Protein AF-A0A3M1C607-F1 (afdb_monomer)

pLDDT: mean 84.88, std 17.46, range [35.72, 97.62]

Mean predicted aligned error: 8.4 Å

Sequence (139 aa):
LYGEKVQGEMRGNGQFSPEISSFVEKLTRLSQLPYVKATRVVGRYGLLYALARMCTSSLGGDFQLPKGRGGFEEYLYEVVFSVVEAEAFKKELEKEGIDFYTLGHTQKTFLSWERGKVSCDELLQAYETGWEQNFENLD

Solvent-accessible surface area (backbone atoms only — not comparable to full-atom values): 8276 Å² total; per-residue (Å²): 126,61,58,63,88,55,87,94,46,82,51,72,76,84,53,71,49,74,68,55,48,52,49,54,52,51,52,54,57,58,62,68,38,90,49,45,77,47,75,45,68,30,41,88,61,3,50,50,47,40,54,58,71,71,37,40,63,65,35,24,24,47,37,52,72,63,90,95,56,63,55,58,52,68,52,84,94,40,69,51,74,43,59,78,48,57,72,62,52,50,53,53,34,57,75,71,70,50,91,82,78,89,44,69,48,78,39,68,39,27,39,34,41,94,90,50,72,45,48,19,53,60,55,50,47,54,56,61,51,52,51,51,70,71,50,74,77,74,122

Radius of gyration: 18.26 Å; Cα contacts (8 Å, |Δi|>4): 182; chains: 1; bounding box: 44×37×50 Å

Foldseek 3Di:
DDADDDPPDRDDPPDDDPVLVLLVVLVVVLCPDPFWDDKFDAAQQAQLLRQLVVFDQWKHWEWEDPPPDDRRDGDPSDMDTDGDCVVVSVVSCVVSVHDDDDTGHMDTQWHHYPVDIDGSVRSVVCVVVVVVVVCVPVD

Structure (mmCIF, N/CA/C/O backbone):
data_AF-A0A3M1C607-F1
#
_entry.id   AF-A0A3M1C607-F1
#
loop_
_atom_site.group_PDB
_atom_site.id
_atom_site.type_symbol
_atom_site.label_atom_id
_atom_site.label_alt_id
_atom_site.label_comp_id
_atom_site.label_asym_id
_atom_site.label_entity_id
_atom_site.label_seq_id
_atom_site.pdbx_PDB_ins_code
_atom_site.Cartn_x
_atom_site.Cartn_y
_atom_site.Cartn_z
_atom_site.occupancy
_atom_site.B_iso_or_equiv
_atom_site.auth_seq_id
_atom_site.auth_comp_id
_atom_site.auth_asym_id
_atom_site.auth_atom_id
_atom_site.pdbx_PDB_model_num
ATOM 1 N N . LEU A 1 1 ? 6.321 -8.092 21.883 1.00 48.91 1 LEU A N 1
ATOM 2 C CA . LEU A 1 1 ? 6.837 -9.436 22.224 1.00 48.91 1 LEU A CA 1
ATOM 3 C C . LEU A 1 1 ? 6.792 -9.557 23.736 1.00 48.91 1 LEU A C 1
ATOM 5 O O . LEU A 1 1 ? 7.514 -8.824 24.399 1.00 48.91 1 LEU A O 1
ATOM 9 N N . TYR A 1 2 ? 5.900 -10.386 24.272 1.00 43.91 2 TYR A N 1
ATOM 10 C CA . TYR A 1 2 ? 5.942 -10.743 25.689 1.00 43.91 2 TYR A CA 1
ATOM 11 C C . TYR A 1 2 ? 6.883 -11.940 25.841 1.00 43.91 2 TYR A C 1
ATOM 13 O O . TYR A 1 2 ? 6.915 -12.809 24.978 1.00 43.91 2 TYR A O 1
ATOM 21 N N . GLY A 1 3 ? 7.705 -11.949 26.884 1.00 41.22 3 GLY A N 1
ATOM 22 C CA . GLY A 1 3 ? 8.580 -13.068 27.208 1.00 41.22 3 GLY A CA 1
ATOM 23 C C . GLY A 1 3 ? 8.331 -13.471 28.649 1.00 41.22 3 GLY A C 1
ATOM 24 O O . GLY A 1 3 ? 8.343 -12.618 29.536 1.00 41.22 3 GLY A O 1
ATOM 25 N N . GLU A 1 4 ? 8.102 -14.756 28.891 1.00 43.75 4 GLU A N 1
ATOM 26 C CA . GLU A 1 4 ? 8.199 -15.294 30.242 1.00 43.75 4 GLU A CA 1
ATOM 27 C C . GLU A 1 4 ? 9.675 -15.514 30.574 1.00 43.75 4 GLU A C 1
ATOM 29 O O . GLU A 1 4 ? 10.436 -16.085 29.790 1.00 43.75 4 GLU A O 1
ATOM 34 N N . LYS A 1 5 ? 10.103 -15.042 31.749 1.00 35.72 5 LYS A N 1
ATOM 35 C CA . LYS A 1 5 ? 11.432 -15.358 32.277 1.00 35.72 5 LYS A CA 1
ATOM 36 C C . LYS A 1 5 ? 11.432 -16.807 32.752 1.00 35.72 5 LYS A C 1
ATOM 38 O O . LYS A 1 5 ? 11.083 -17.082 33.895 1.00 35.72 5 LYS A O 1
ATOM 43 N N . VAL A 1 6 ? 11.898 -17.713 31.903 1.00 46.88 6 VAL A N 1
ATOM 44 C CA . VAL A 1 6 ? 12.293 -19.059 32.321 1.00 46.88 6 VAL A CA 1
ATOM 45 C C . VAL A 1 6 ? 13.810 -19.152 32.177 1.00 46.88 6 VAL A C 1
ATOM 47 O O . VAL A 1 6 ? 14.339 -19.094 31.076 1.00 46.88 6 VAL A O 1
ATOM 50 N N . GLN A 1 7 ? 14.509 -19.220 33.315 1.00 44.28 7 GLN A N 1
ATOM 51 C CA . GLN A 1 7 ? 15.945 -19.532 33.416 1.00 44.28 7 GLN A CA 1
ATOM 52 C C . GLN A 1 7 ? 16.877 -18.786 32.435 1.00 44.28 7 GLN A C 1
ATOM 54 O O . GLN A 1 7 ? 17.588 -19.396 31.648 1.00 44.28 7 GLN A O 1
ATOM 59 N N . GLY A 1 8 ? 16.930 -17.453 32.513 1.00 44.34 8 GLY A N 1
ATOM 60 C CA . GLY A 1 8 ? 18.031 -16.672 31.921 1.00 44.34 8 GLY A CA 1
ATOM 61 C C . GLY A 1 8 ? 18.032 -16.516 30.393 1.00 44.34 8 GLY A C 1
ATOM 62 O O . GLY A 1 8 ? 18.788 -15.690 29.892 1.00 44.34 8 GLY A O 1
ATOM 63 N N . GLU A 1 9 ? 17.151 -17.201 29.665 1.00 37.09 9 GLU A N 1
ATOM 64 C CA . GLU A 1 9 ? 16.941 -17.015 28.226 1.00 37.09 9 GLU A CA 1
ATOM 65 C C . GLU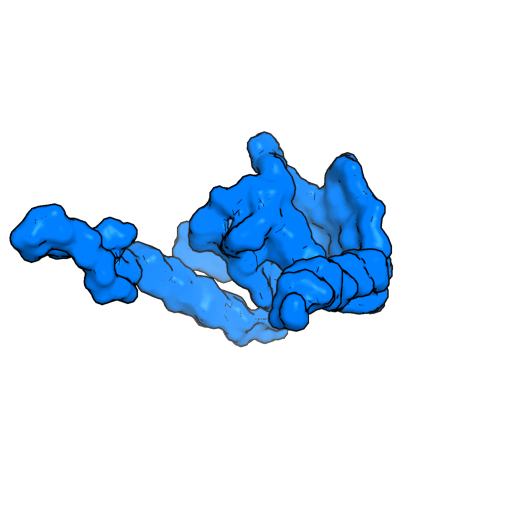 A 1 9 ? 15.567 -16.373 27.985 1.00 37.09 9 GLU A C 1
ATOM 67 O O . GLU A 1 9 ? 14.532 -16.946 28.328 1.00 37.09 9 GLU A O 1
ATOM 72 N N . MET A 1 10 ? 15.517 -15.178 27.380 1.00 39.12 10 MET A N 1
ATOM 73 C CA . MET A 1 10 ? 14.252 -14.658 26.846 1.00 39.12 10 MET A CA 1
ATOM 74 C C . MET A 1 10 ? 13.859 -15.499 25.630 1.00 39.12 10 MET A C 1
ATOM 76 O O . MET A 1 10 ? 14.316 -15.248 24.516 1.00 39.12 10 MET A O 1
ATOM 80 N N . ARG A 1 11 ? 13.002 -16.499 25.831 1.00 41.69 11 ARG A N 1
ATOM 81 C CA . ARG A 1 11 ? 12.345 -17.207 24.731 1.00 41.69 11 ARG A CA 1
ATOM 82 C C . ARG A 1 11 ? 11.059 -16.470 24.387 1.00 41.69 11 ARG A C 1
ATOM 84 O O . ARG A 1 11 ? 10.136 -16.407 25.195 1.00 41.69 11 ARG A O 1
ATOM 91 N N . GLY A 1 12 ? 11.006 -15.893 23.188 1.00 49.09 12 GLY A N 1
ATOM 92 C CA . GLY A 1 12 ? 9.746 -15.426 22.620 1.00 49.09 12 GLY A CA 1
ATOM 93 C C . GLY A 1 12 ? 8.823 -16.629 22.446 1.00 49.09 12 GLY A C 1
ATOM 94 O O . GLY A 1 12 ? 9.141 -17.555 21.710 1.00 49.09 12 GLY A O 1
ATOM 95 N N . ASN A 1 13 ? 7.684 -16.626 23.122 1.00 57.38 13 ASN A N 1
ATOM 96 C CA . ASN A 1 13 ? 6.678 -17.693 23.099 1.00 57.38 13 ASN A CA 1
ATOM 97 C C . ASN A 1 13 ? 5.820 -17.693 21.814 1.00 57.38 13 ASN A C 1
ATOM 99 O O . ASN A 1 13 ? 4.819 -18.397 21.738 1.00 57.38 13 ASN A O 1
ATOM 103 N N . GLY A 1 14 ? 6.201 -16.909 20.797 1.00 58.16 14 GLY A N 1
ATOM 104 C CA . GLY A 1 14 ? 5.508 -16.831 19.506 1.00 58.16 14 GLY A CA 1
ATOM 105 C C . GLY A 1 14 ? 4.109 -16.210 19.568 1.00 58.16 14 GLY A C 1
ATOM 106 O O . GLY A 1 14 ? 3.420 -16.175 18.554 1.00 58.16 14 GLY A O 1
ATOM 107 N N . GLN A 1 15 ? 3.681 -15.715 20.732 1.00 61.06 15 GLN A N 1
ATOM 108 C CA . GLN A 1 15 ? 2.358 -15.132 20.925 1.00 61.06 15 GLN A CA 1
ATOM 109 C C . GLN A 1 15 ? 2.405 -13.615 20.727 1.00 61.06 15 GLN A C 1
ATOM 111 O O . GLN A 1 15 ? 3.225 -12.903 21.318 1.00 61.06 15 GLN A O 1
ATOM 116 N N . PHE A 1 16 ? 1.514 -13.117 19.871 1.00 67.25 16 PHE A N 1
ATOM 117 C CA . PHE A 1 16 ? 1.246 -11.690 19.759 1.00 67.25 16 PHE A CA 1
ATOM 118 C C . PHE A 1 16 ? 0.616 -11.174 21.052 1.00 67.25 16 PHE A C 1
ATOM 120 O O . PHE A 1 16 ? -0.060 -11.913 21.769 1.00 67.25 16 PHE A O 1
ATOM 127 N N . SER A 1 17 ? 0.837 -9.894 21.356 1.00 79.81 17 SER A N 1
ATOM 128 C CA . SER A 1 17 ? 0.069 -9.271 22.428 1.00 79.81 17 SER A CA 1
ATOM 129 C C . SER A 1 17 ? -1.411 -9.204 22.028 1.00 79.81 17 SER A C 1
ATOM 131 O O . SER A 1 17 ? -1.700 -9.143 20.828 1.00 79.81 17 SER A O 1
ATOM 133 N N . PRO A 1 18 ? -2.353 -9.199 22.987 1.00 84.25 18 PRO A N 1
ATOM 134 C CA . PRO A 1 18 ? -3.780 -9.087 22.684 1.00 84.25 18 PRO A CA 1
ATOM 135 C C . PRO A 1 18 ? -4.116 -7.901 21.769 1.00 84.25 18 PRO A C 1
ATOM 137 O O . PRO A 1 18 ? -4.976 -8.011 20.898 1.00 84.25 18 PRO A O 1
ATOM 140 N N . GLU A 1 19 ? -3.396 -6.790 21.914 1.00 84.31 19 GLU A N 1
ATOM 141 C CA . GLU A 1 19 ? -3.565 -5.583 21.105 1.00 84.31 19 GLU A CA 1
ATOM 142 C C . GLU A 1 19 ? -3.151 -5.818 19.649 1.00 84.31 19 GLU A C 1
ATOM 144 O O . GLU A 1 19 ? -3.878 -5.438 18.734 1.00 84.31 19 GLU A O 1
ATOM 149 N N . ILE A 1 20 ? -2.014 -6.486 19.424 1.00 85.19 20 ILE A N 1
ATOM 150 C CA . ILE A 1 20 ? -1.536 -6.822 18.077 1.00 85.19 20 ILE A CA 1
ATOM 151 C C . ILE A 1 20 ? -2.463 -7.850 17.426 1.00 85.19 20 ILE A C 1
ATOM 153 O O . ILE A 1 20 ? -2.810 -7.696 16.259 1.00 85.19 20 ILE A O 1
ATOM 157 N N . SER A 1 21 ? -2.894 -8.871 18.170 1.00 87.44 21 SER A N 1
ATOM 158 C CA . SER A 1 21 ? -3.854 -9.862 17.671 1.00 87.44 21 SER A CA 1
ATOM 159 C C . SER A 1 21 ? -5.156 -9.189 17.245 1.00 87.44 21 SER A C 1
ATOM 161 O O . SER A 1 21 ? -5.605 -9.381 16.118 1.00 87.44 21 SER A O 1
ATOM 163 N N . SER A 1 22 ? -5.705 -8.317 18.098 1.00 89.81 22 SER A N 1
ATOM 164 C CA . SER A 1 22 ? -6.911 -7.550 17.782 1.00 89.81 22 SER A CA 1
ATOM 165 C C . SER A 1 22 ? -6.711 -6.651 16.559 1.00 89.81 22 SER A C 1
ATOM 167 O O . SER A 1 22 ? -7.578 -6.589 15.690 1.00 89.81 22 SER A O 1
ATOM 169 N N . PHE A 1 23 ? -5.557 -5.992 16.439 1.00 89.81 23 PHE A N 1
ATOM 170 C CA . PHE A 1 23 ? -5.227 -5.184 15.268 1.00 89.81 23 PHE A CA 1
ATOM 171 C C . PHE A 1 23 ? -5.196 -6.019 13.977 1.00 89.81 23 PHE A C 1
ATOM 173 O O . PHE A 1 23 ? -5.833 -5.654 12.988 1.00 89.81 23 PHE A O 1
ATOM 180 N N . VAL A 1 24 ? -4.522 -7.172 13.991 1.00 90.31 24 VAL A N 1
ATOM 181 C CA . VAL A 1 24 ? -4.447 -8.085 12.839 1.00 90.31 24 VAL A CA 1
ATOM 182 C C . VAL A 1 24 ? -5.830 -8.621 12.462 1.00 90.31 24 VAL A C 1
ATOM 184 O O . VAL A 1 24 ? -6.171 -8.659 11.278 1.00 90.31 24 VAL A O 1
ATOM 187 N N . GLU A 1 25 ? -6.659 -8.987 13.439 1.00 92.75 25 GLU A N 1
ATOM 188 C CA . GLU A 1 25 ? -8.037 -9.431 13.205 1.00 92.75 25 GLU A CA 1
ATOM 189 C C . GLU A 1 25 ? -8.883 -8.333 12.550 1.00 92.75 25 GLU A C 1
ATOM 191 O O . GLU A 1 25 ? -9.559 -8.586 11.548 1.00 92.75 25 GLU A O 1
ATOM 196 N N . LYS A 1 26 ? -8.802 -7.094 13.054 1.00 94.88 26 LYS A N 1
ATOM 197 C CA . LYS A 1 26 ? -9.494 -5.938 12.467 1.00 94.88 26 LYS A CA 1
ATOM 198 C C . LYS A 1 26 ? -9.091 -5.726 11.012 1.00 94.88 26 LYS A C 1
ATOM 200 O O . LYS A 1 26 ? -9.965 -5.660 10.148 1.00 94.88 26 LYS A O 1
ATOM 205 N N . LEU A 1 27 ? -7.789 -5.692 10.724 1.00 94.19 27 LEU A N 1
ATOM 206 C CA . LEU A 1 27 ? -7.280 -5.539 9.358 1.00 94.19 27 LEU A CA 1
ATOM 207 C C . LEU A 1 27 ? -7.699 -6.690 8.440 1.00 94.19 27 LEU A C 1
ATOM 209 O O . LEU A 1 27 ? -8.027 -6.462 7.276 1.00 94.19 27 LEU A O 1
ATOM 213 N N . THR A 1 28 ? -7.738 -7.914 8.968 1.00 94.38 28 THR A N 1
ATOM 214 C CA . THR A 1 28 ? -8.186 -9.092 8.219 1.00 94.38 28 THR A CA 1
ATOM 215 C C . THR A 1 28 ? -9.643 -8.935 7.797 1.00 94.38 28 THR A C 1
ATOM 217 O O . THR A 1 28 ? -9.950 -9.102 6.618 1.00 94.38 28 THR A O 1
ATOM 220 N N . ARG A 1 29 ? -10.539 -8.518 8.702 1.00 96.19 29 ARG A N 1
ATOM 221 C CA . ARG A 1 29 ? -11.942 -8.243 8.341 1.00 96.19 29 ARG A CA 1
ATOM 222 C C . ARG A 1 29 ? -12.065 -7.094 7.342 1.00 96.19 29 ARG A C 1
ATOM 224 O O . ARG A 1 29 ? -12.789 -7.215 6.360 1.00 96.19 29 ARG A O 1
ATOM 231 N N . LEU A 1 30 ? -11.332 -6.002 7.561 1.00 96.62 30 LEU A N 1
ATOM 232 C CA . LEU A 1 30 ? -11.333 -4.843 6.665 1.00 96.62 30 LEU A CA 1
ATOM 233 C C . LEU A 1 30 ? -10.891 -5.217 5.244 1.00 96.62 30 LEU A C 1
ATOM 235 O O . LEU A 1 30 ? -11.470 -4.732 4.277 1.00 96.62 30 LEU A O 1
ATOM 239 N N . SER A 1 31 ? -9.922 -6.126 5.102 1.00 96.06 31 SER A N 1
ATOM 240 C CA . SER A 1 31 ? -9.448 -6.600 3.793 1.00 96.06 31 SER A CA 1
ATOM 241 C C . SER A 1 31 ? -10.481 -7.389 2.987 1.00 96.06 31 SER A C 1
ATOM 243 O O . SER A 1 31 ? -10.320 -7.534 1.779 1.00 96.06 31 SER A O 1
ATOM 245 N N . GLN A 1 32 ? -11.544 -7.872 3.635 1.00 96.56 32 GLN A N 1
ATOM 246 C CA . GLN A 1 32 ? -12.620 -8.638 3.002 1.00 96.56 32 GLN A CA 1
ATOM 247 C C . GLN A 1 32 ? -13.772 -7.751 2.503 1.00 96.56 32 GLN A C 1
ATOM 249 O O . GLN A 1 32 ? -14.733 -8.259 1.924 1.00 96.56 32 GLN A O 1
ATOM 254 N N . LEU A 1 33 ? -13.708 -6.435 2.723 1.00 96.75 33 LEU A N 1
ATOM 255 C CA . LEU A 1 33 ? -14.748 -5.509 2.282 1.00 96.75 33 LEU A CA 1
ATOM 256 C C . LEU A 1 33 ? -14.805 -5.423 0.743 1.00 96.75 33 LEU A C 1
ATOM 258 O O . LEU A 1 33 ? -13.766 -5.422 0.081 1.00 96.75 33 LEU A O 1
ATOM 262 N N . PRO A 1 34 ? -16.004 -5.291 0.141 1.00 95.94 34 PRO A N 1
ATOM 263 C CA . PRO A 1 34 ? -16.199 -5.446 -1.309 1.00 95.94 34 PRO A CA 1
ATOM 264 C C . PRO A 1 34 ? -15.475 -4.392 -2.166 1.00 95.94 34 PRO A C 1
ATOM 266 O O . PRO A 1 34 ? -15.171 -4.617 -3.345 1.00 95.94 34 PRO A O 1
ATOM 269 N N . TYR A 1 35 ? -15.187 -3.231 -1.582 1.00 94.94 35 TYR A N 1
ATOM 270 C CA . TYR A 1 35 ? -14.480 -2.140 -2.244 1.00 94.94 35 TYR A CA 1
ATOM 271 C C . TYR A 1 35 ? -12.956 -2.188 -2.056 1.00 94.94 35 TYR A C 1
ATOM 273 O O . TYR A 1 35 ? -12.273 -1.336 -2.623 1.00 94.94 35 TYR A O 1
ATOM 281 N N . VAL A 1 36 ? -12.407 -3.175 -1.336 1.00 97.19 36 VAL A N 1
ATOM 282 C CA . VAL A 1 36 ? -10.960 -3.437 -1.270 1.00 97.19 36 VAL A CA 1
ATOM 283 C C . VAL A 1 36 ? -10.536 -4.282 -2.471 1.00 97.19 36 VAL A C 1
ATOM 285 O O . VAL A 1 36 ? -11.173 -5.279 -2.804 1.00 97.19 36 VAL A O 1
ATOM 288 N N . LYS A 1 37 ? -9.474 -3.861 -3.163 1.00 95.81 37 LYS A N 1
ATOM 289 C CA . LYS A 1 37 ? -8.955 -4.521 -4.376 1.00 95.81 37 LYS A CA 1
ATOM 290 C C . LYS A 1 37 ? -7.617 -5.196 -4.170 1.00 95.81 37 LYS A C 1
ATOM 292 O O . LYS A 1 37 ? -7.361 -6.229 -4.778 1.00 95.81 37 LYS A O 1
ATOM 297 N N . ALA A 1 38 ? -6.780 -4.628 -3.318 1.00 95.25 38 ALA A N 1
ATOM 298 C CA . ALA A 1 38 ? -5.514 -5.230 -2.950 1.00 95.25 38 ALA A CA 1
ATOM 299 C C . ALA A 1 38 ? -5.117 -4.769 -1.556 1.00 95.25 38 ALA A C 1
ATOM 301 O O . ALA A 1 38 ? -5.425 -3.647 -1.149 1.00 95.25 38 ALA A O 1
ATOM 302 N N . THR A 1 39 ? -4.395 -5.627 -0.852 1.00 96.12 39 THR A N 1
ATOM 303 C CA . THR A 1 39 ? -3.793 -5.311 0.438 1.00 96.12 39 THR A CA 1
ATOM 304 C C . THR A 1 39 ? -2.349 -5.772 0.443 1.00 96.12 39 THR A C 1
ATOM 306 O O . THR A 1 39 ? -1.992 -6.753 -0.216 1.00 96.12 39 THR A O 1
ATOM 309 N N . ARG A 1 40 ? -1.492 -5.056 1.167 1.00 94.88 40 ARG A N 1
ATOM 310 C CA . ARG A 1 40 ? -0.110 -5.478 1.366 1.00 94.88 40 ARG A CA 1
ATOM 311 C C . ARG A 1 40 ? 0.439 -4.969 2.681 1.00 94.88 40 ARG A C 1
ATOM 313 O O . ARG A 1 40 ? 0.361 -3.783 2.970 1.00 94.88 40 ARG A O 1
ATOM 320 N N . VAL A 1 41 ? 1.048 -5.863 3.448 1.00 93.88 41 VAL A N 1
ATOM 321 C CA . VAL A 1 41 ? 1.791 -5.492 4.654 1.00 93.88 41 VAL A CA 1
ATOM 322 C C . VAL A 1 41 ? 3.061 -4.739 4.257 1.00 93.88 41 VAL A C 1
ATOM 324 O O . VAL A 1 41 ? 3.799 -5.182 3.371 1.00 93.88 41 VAL A O 1
ATOM 327 N N . VAL A 1 42 ? 3.317 -3.614 4.920 1.00 93.75 42 VAL A N 1
ATOM 328 C CA . VAL A 1 42 ? 4.610 -2.932 4.874 1.00 93.75 42 VAL A CA 1
ATOM 329 C C . VAL A 1 42 ? 5.518 -3.624 5.877 1.00 93.75 42 VAL A C 1
ATOM 331 O O . VAL A 1 42 ? 5.178 -3.787 7.046 1.00 93.75 42 VAL A O 1
ATOM 334 N N . GLY A 1 43 ? 6.655 -4.101 5.393 1.00 86.69 43 GLY A N 1
ATOM 335 C CA . GLY A 1 43 ? 7.608 -4.839 6.204 1.00 86.69 43 GLY A CA 1
ATOM 336 C C . GLY A 1 43 ? 9.020 -4.421 5.856 1.00 86.69 43 GLY A C 1
ATOM 337 O O . GLY A 1 43 ? 9.317 -3.231 5.734 1.00 86.69 43 GLY A O 1
ATOM 338 N N . ARG A 1 44 ? 9.879 -5.421 5.656 1.00 84.62 44 ARG A N 1
ATOM 339 C CA . ARG A 1 44 ? 11.273 -5.199 5.280 1.00 84.62 44 ARG A CA 1
ATOM 340 C C . ARG A 1 44 ? 11.361 -4.334 4.018 1.00 84.62 44 ARG A C 1
ATOM 342 O O . ARG A 1 44 ? 10.596 -4.554 3.077 1.00 84.62 44 ARG A O 1
ATOM 349 N N . TYR A 1 45 ? 12.297 -3.388 4.014 1.00 90.50 45 TYR A N 1
ATOM 350 C CA . TYR A 1 45 ? 12.546 -2.407 2.946 1.00 90.50 45 TYR A CA 1
ATOM 351 C C . TYR A 1 45 ? 11.517 -1.265 2.820 1.00 90.50 45 TYR A C 1
ATOM 353 O O . TYR A 1 45 ? 11.634 -0.431 1.919 1.00 90.50 45 TYR A O 1
ATOM 361 N N . GLY A 1 46 ? 10.544 -1.181 3.731 1.00 93.69 46 GLY A N 1
ATOM 362 C CA . GLY A 1 46 ? 9.685 -0.008 3.896 1.00 93.69 46 GLY A CA 1
ATOM 363 C C . GLY A 1 46 ? 8.562 0.154 2.864 1.00 93.69 46 GLY A C 1
ATOM 364 O O . GLY A 1 46 ? 8.233 -0.742 2.080 1.00 93.69 46 GLY A O 1
ATOM 365 N N . LEU A 1 47 ? 7.923 1.326 2.904 1.00 95.06 47 LEU A N 1
ATOM 366 C CA . LEU A 1 47 ? 6.679 1.623 2.186 1.00 95.06 47 LEU A CA 1
ATOM 367 C C . LEU A 1 47 ? 6.850 1.652 0.663 1.00 95.06 47 LEU A C 1
ATOM 369 O O . LEU A 1 47 ? 6.023 1.086 -0.047 1.00 95.06 47 LEU A O 1
ATOM 373 N N . LEU A 1 48 ? 7.918 2.265 0.144 1.00 94.62 48 LEU A N 1
ATOM 374 C CA . LEU A 1 48 ? 8.158 2.312 -1.304 1.00 94.62 48 LEU A CA 1
ATOM 375 C C . LEU A 1 48 ? 8.363 0.914 -1.882 1.00 94.62 48 LEU A C 1
ATOM 377 O O . LEU A 1 48 ? 7.864 0.629 -2.968 1.00 94.62 48 LEU A O 1
ATOM 381 N N . TYR A 1 49 ? 9.029 0.024 -1.142 1.00 93.94 49 TYR A N 1
ATOM 382 C CA . TYR A 1 49 ? 9.150 -1.371 -1.548 1.00 93.94 49 TYR A CA 1
ATOM 383 C C . TYR A 1 49 ? 7.785 -2.065 -1.567 1.00 93.94 49 TYR A C 1
ATOM 385 O O . TYR A 1 49 ? 7.448 -2.737 -2.540 1.00 93.94 49 TYR A O 1
ATOM 393 N N . ALA A 1 50 ? 6.958 -1.869 -0.535 1.00 95.06 50 ALA A N 1
ATOM 394 C CA . ALA A 1 50 ? 5.604 -2.416 -0.517 1.00 95.06 50 ALA A CA 1
ATOM 395 C C . ALA A 1 50 ? 4.772 -1.920 -1.716 1.00 95.06 50 ALA A C 1
ATOM 397 O O . ALA A 1 50 ? 4.176 -2.739 -2.415 1.00 95.06 50 ALA A O 1
ATOM 398 N N . LEU A 1 51 ? 4.797 -0.616 -2.010 1.00 95.56 51 LEU A N 1
ATOM 399 C CA . LEU A 1 51 ? 4.103 -0.018 -3.156 1.00 95.56 51 LEU A CA 1
ATOM 400 C C . LEU A 1 51 ? 4.626 -0.558 -4.493 1.00 95.56 51 LEU A C 1
ATOM 402 O O . LEU A 1 51 ? 3.833 -0.962 -5.343 1.00 95.56 51 LEU A O 1
ATOM 406 N N . ALA A 1 52 ? 5.947 -0.655 -4.661 1.00 94.75 52 ALA A N 1
ATOM 407 C CA . ALA A 1 52 ? 6.561 -1.239 -5.852 1.00 94.75 52 ALA A CA 1
ATOM 408 C C . ALA A 1 52 ? 6.110 -2.686 -6.071 1.00 94.75 52 ALA A C 1
ATOM 410 O O . ALA A 1 52 ? 5.786 -3.082 -7.185 1.00 94.75 52 ALA A O 1
ATOM 411 N N . ARG A 1 53 ? 5.999 -3.472 -4.999 1.00 93.19 53 ARG A N 1
ATOM 412 C CA . ARG A 1 53 ? 5.533 -4.858 -5.081 1.00 93.19 53 ARG A CA 1
ATOM 413 C C . ARG A 1 53 ? 4.016 -5.004 -5.264 1.00 93.19 53 ARG A C 1
ATOM 415 O O . ARG A 1 53 ? 3.553 -6.119 -5.498 1.00 93.19 53 ARG A O 1
ATOM 422 N N . MET A 1 54 ? 3.236 -3.933 -5.114 1.00 94.38 54 MET A N 1
ATOM 423 C CA . MET A 1 54 ? 1.820 -3.897 -5.511 1.00 94.38 54 MET A CA 1
ATOM 424 C C . MET A 1 54 ? 1.634 -3.506 -6.981 1.00 94.38 54 MET A C 1
ATOM 426 O O . MET A 1 54 ? 0.525 -3.627 -7.499 1.00 94.38 54 MET A O 1
ATOM 430 N N . CYS A 1 55 ? 2.693 -3.040 -7.649 1.00 94.69 55 CYS A N 1
ATOM 431 C CA . CYS A 1 55 ? 2.638 -2.716 -9.064 1.00 94.69 55 CYS A CA 1
ATOM 432 C C . CYS A 1 55 ? 2.597 -3.988 -9.925 1.00 94.69 55 CYS A C 1
ATOM 434 O O . CYS A 1 55 ? 3.104 -5.047 -9.557 1.00 94.69 55 CYS A O 1
ATOM 436 N N . THR A 1 56 ? 2.017 -3.847 -11.109 1.00 91.81 56 THR A N 1
ATOM 437 C CA . THR A 1 56 ? 2.091 -4.801 -12.222 1.00 91.81 56 THR A CA 1
ATOM 438 C C . THR A 1 56 ? 2.591 -4.050 -13.452 1.00 91.81 56 THR A C 1
ATOM 440 O O . THR A 1 56 ? 2.568 -2.822 -13.447 1.00 91.81 56 THR A O 1
ATOM 443 N N . SER A 1 57 ? 2.952 -4.740 -14.534 1.00 90.19 57 SER A N 1
ATOM 444 C CA . SER A 1 57 ? 3.454 -4.110 -15.771 1.00 90.19 57 SER A CA 1
ATOM 445 C C . SER A 1 57 ? 2.544 -2.990 -16.289 1.00 90.19 57 SER A C 1
ATOM 447 O O . SER A 1 57 ? 2.991 -1.968 -16.802 1.00 90.19 57 SER A O 1
ATOM 449 N N . SER A 1 58 ? 1.234 -3.127 -16.071 1.00 92.69 58 SER A N 1
ATOM 450 C CA . SER A 1 58 ? 0.229 -2.161 -16.525 1.00 92.69 58 SER A CA 1
ATOM 451 C C . SER A 1 58 ? -0.300 -1.212 -15.443 1.00 92.69 58 SER A C 1
ATOM 453 O O . SER A 1 58 ? -0.963 -0.226 -15.781 1.00 92.69 58 SER A O 1
ATOM 455 N N . LEU A 1 59 ? -0.014 -1.461 -14.161 1.00 94.88 59 LEU A N 1
ATOM 456 C CA . LEU A 1 59 ? -0.632 -0.762 -13.029 1.00 94.88 59 LEU A CA 1
ATOM 457 C C . LEU A 1 59 ? 0.413 -0.354 -11.992 1.00 94.88 59 LEU A C 1
ATOM 459 O O . LEU A 1 59 ? 1.053 -1.207 -11.386 1.00 94.88 59 LEU A O 1
ATOM 463 N N . GLY A 1 60 ? 0.507 0.944 -11.736 1.00 96.44 60 GLY A N 1
ATOM 464 C CA . GLY A 1 60 ? 1.269 1.525 -10.640 1.00 96.44 60 GLY A CA 1
ATOM 465 C C . GLY A 1 60 ? 0.426 2.529 -9.861 1.00 96.44 60 GLY A C 1
ATOM 466 O O . GLY A 1 60 ? -0.777 2.338 -9.658 1.00 96.44 60 GLY A O 1
ATOM 467 N N . GLY A 1 61 ? 1.040 3.624 -9.433 1.00 97.00 61 GLY A N 1
ATOM 468 C CA . GLY A 1 61 ? 0.356 4.671 -8.683 1.00 97.00 61 GLY A CA 1
ATOM 469 C C . GLY A 1 61 ? 1.170 5.944 -8.560 1.00 97.00 61 GLY A C 1
ATOM 470 O O . GLY A 1 61 ? 2.373 5.942 -8.809 1.00 97.00 61 GLY A O 1
ATOM 471 N N . ASP A 1 62 ? 0.478 7.019 -8.213 1.00 97.44 62 ASP A N 1
ATOM 472 C CA . ASP A 1 62 ? 1.062 8.301 -7.851 1.00 97.44 62 ASP A CA 1
ATOM 473 C C . ASP A 1 62 ? 0.784 8.555 -6.372 1.00 97.44 62 ASP A C 1
ATOM 475 O O . ASP A 1 62 ? -0.379 8.640 -5.951 1.00 97.44 62 ASP A O 1
ATOM 479 N N . PHE A 1 63 ? 1.854 8.590 -5.579 1.00 96.56 63 PHE A N 1
ATOM 480 C CA . PHE A 1 63 ? 1.778 8.550 -4.126 1.00 96.56 63 PHE A CA 1
ATOM 481 C C . PHE A 1 63 ? 2.544 9.696 -3.475 1.00 96.56 63 PHE A C 1
ATOM 483 O O . PHE A 1 63 ? 3.648 10.048 -3.873 1.00 96.56 63 PHE A O 1
ATOM 490 N N . GLN A 1 64 ? 1.974 10.230 -2.407 1.00 95.12 64 GLN A N 1
ATOM 491 C CA . GLN A 1 64 ? 2.625 11.133 -1.481 1.00 95.12 64 GLN A CA 1
ATOM 492 C C . GLN A 1 64 ? 3.004 10.355 -0.229 1.00 95.12 64 GLN A C 1
ATOM 494 O O . GLN A 1 64 ? 2.193 9.610 0.330 1.00 95.12 64 GLN A O 1
ATOM 499 N N . LEU A 1 65 ? 4.254 10.489 0.198 1.00 92.06 65 LEU A N 1
ATOM 500 C CA . LEU A 1 65 ? 4.712 9.860 1.425 1.00 92.06 65 LEU A CA 1
ATOM 501 C C . LEU A 1 65 ? 4.242 10.690 2.631 1.00 92.06 65 LEU A C 1
ATOM 503 O O . LEU A 1 65 ? 4.217 11.922 2.566 1.00 92.06 65 LEU A O 1
ATOM 507 N N . PRO A 1 66 ? 3.907 10.052 3.770 1.00 90.88 66 PRO A N 1
ATOM 508 C CA . PRO A 1 66 ? 3.571 10.779 4.987 1.00 90.88 66 PRO A CA 1
ATOM 509 C C . PRO A 1 66 ? 4.648 11.811 5.350 1.00 90.88 66 PRO A C 1
ATOM 511 O O . PRO A 1 66 ? 5.850 11.554 5.244 1.00 90.88 66 PRO A O 1
ATOM 514 N N . LYS A 1 67 ? 4.228 13.000 5.796 1.00 87.69 67 LYS A N 1
ATOM 515 C CA . LYS A 1 67 ? 5.154 14.100 6.094 1.00 87.69 67 LYS A CA 1
ATOM 516 C C . LYS A 1 67 ? 6.213 13.667 7.113 1.00 87.69 67 LYS A C 1
ATOM 518 O O . LYS A 1 67 ? 5.882 13.223 8.205 1.00 87.69 67 LYS A O 1
ATOM 523 N N . GLY A 1 68 ? 7.482 13.885 6.768 1.00 85.69 68 GLY A N 1
ATOM 524 C CA . GLY A 1 68 ? 8.618 13.572 7.640 1.00 85.69 68 GLY A CA 1
ATOM 525 C C . GLY A 1 68 ? 9.049 12.107 7.616 1.00 85.69 68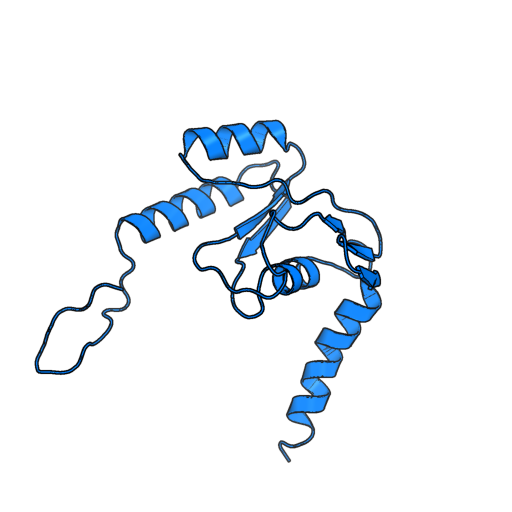 GLY A C 1
ATOM 526 O O . GLY A 1 68 ? 9.961 11.758 8.355 1.00 85.69 68 GLY A O 1
ATOM 527 N N . ARG A 1 69 ? 8.436 11.277 6.765 1.00 85.00 69 ARG A N 1
ATOM 528 C CA . ARG A 1 69 ? 8.752 9.858 6.644 1.00 85.00 69 ARG A CA 1
ATOM 529 C C . ARG A 1 69 ? 9.626 9.558 5.427 1.00 85.00 69 ARG A C 1
ATOM 531 O O . ARG A 1 69 ? 9.356 10.023 4.318 1.00 85.00 69 ARG A O 1
ATOM 538 N N . GLY A 1 70 ? 10.649 8.732 5.624 1.00 86.69 70 GLY A N 1
ATOM 539 C CA . GLY A 1 70 ? 11.438 8.142 4.549 1.00 86.69 70 GLY A CA 1
ATOM 540 C C . GLY A 1 70 ? 10.709 6.974 3.878 1.00 86.69 70 GLY A C 1
ATOM 541 O O . GLY A 1 70 ? 10.095 6.135 4.531 1.00 86.69 70 GLY A O 1
ATOM 542 N N . GLY A 1 71 ? 10.806 6.872 2.551 1.00 88.38 71 GLY A N 1
ATOM 543 C CA . GLY A 1 71 ? 10.137 5.806 1.793 1.00 88.38 71 GLY A CA 1
ATOM 544 C C . GLY A 1 71 ? 10.650 4.385 2.076 1.00 88.38 71 GLY A C 1
ATOM 545 O O . GLY A 1 71 ? 9.927 3.423 1.833 1.00 88.38 71 GLY A O 1
ATOM 546 N N . PHE A 1 72 ? 11.867 4.256 2.610 1.00 91.31 72 PHE A N 1
ATOM 547 C CA . PHE A 1 72 ? 12.526 2.979 2.924 1.00 91.31 72 PHE A CA 1
ATOM 548 C C . PHE A 1 72 ? 12.609 2.692 4.429 1.00 91.31 72 PHE A C 1
ATOM 550 O O . 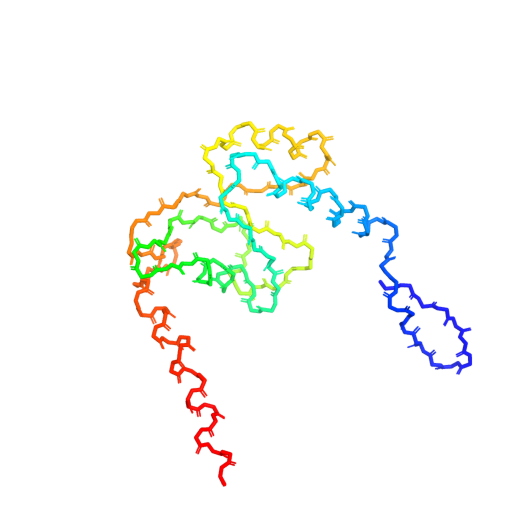PHE A 1 72 ? 13.213 1.705 4.837 1.00 91.31 72 PHE A O 1
ATOM 557 N N . GLU A 1 73 ? 12.023 3.556 5.259 1.00 89.88 73 GLU A N 1
ATOM 558 C CA . GLU A 1 73 ? 11.948 3.335 6.701 1.00 89.88 73 GLU A CA 1
ATOM 559 C C . GLU A 1 73 ? 10.934 2.230 7.012 1.00 89.88 73 GLU A C 1
ATOM 561 O O . GLU A 1 73 ? 9.823 2.198 6.465 1.00 89.88 73 GLU A O 1
ATOM 566 N N . GLU A 1 74 ? 11.331 1.323 7.900 1.00 88.69 74 GLU A N 1
ATOM 567 C CA . GLU A 1 74 ? 10.526 0.182 8.316 1.00 88.69 74 GLU A CA 1
ATOM 568 C C . GLU A 1 74 ? 9.687 0.549 9.539 1.00 88.69 74 GLU A C 1
ATOM 570 O O . GLU A 1 74 ? 10.209 0.980 10.568 1.00 88.69 74 GLU A O 1
ATOM 575 N N . TYR A 1 75 ? 8.379 0.334 9.427 1.00 85.69 75 TYR A N 1
ATOM 576 C CA . TYR A 1 75 ? 7.434 0.477 10.525 1.00 85.69 75 TYR A CA 1
ATOM 577 C C . TYR A 1 75 ? 6.696 -0.844 10.696 1.00 85.69 75 TYR A C 1
ATOM 579 O O . TYR A 1 75 ? 6.273 -1.470 9.725 1.00 85.69 75 TYR A O 1
ATOM 587 N N . LEU A 1 76 ? 6.573 -1.294 11.943 1.00 84.81 76 LEU A N 1
ATOM 588 C CA . LEU A 1 76 ? 5.805 -2.493 12.253 1.00 84.81 76 LEU A CA 1
ATOM 589 C C . LEU A 1 76 ? 4.308 -2.179 12.208 1.00 84.81 76 LEU A C 1
ATOM 591 O O . LEU A 1 76 ? 3.894 -1.077 12.559 1.00 84.81 76 LEU A O 1
ATOM 595 N N . TYR A 1 77 ? 3.511 -3.189 11.855 1.00 86.94 77 TYR A N 1
ATOM 596 C CA . TYR A 1 77 ? 2.042 -3.134 11.887 1.00 86.94 77 TYR A CA 1
ATOM 597 C C . TYR A 1 77 ? 1.430 -2.109 10.933 1.00 86.94 77 TYR A C 1
ATOM 599 O O . TYR A 1 77 ? 0.414 -1.489 11.227 1.00 86.94 77 TYR A O 1
ATOM 607 N N . GLU A 1 78 ? 2.022 -1.972 9.756 1.00 92.00 78 GLU A N 1
ATOM 608 C CA . GLU A 1 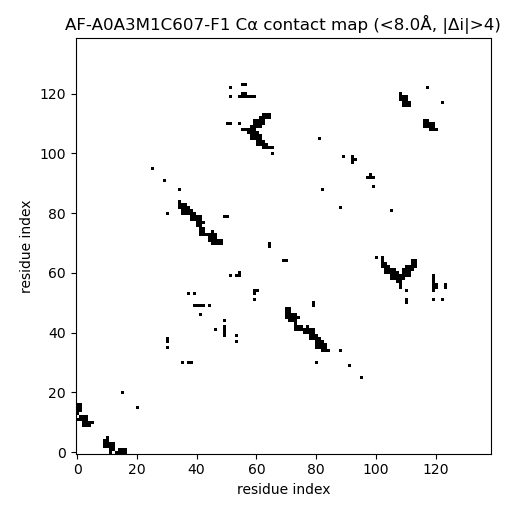78 ? 1.505 -1.109 8.710 1.00 92.00 78 GLU A CA 1
ATOM 609 C C . GLU A 1 78 ? 1.031 -1.930 7.508 1.00 92.00 78 GLU A C 1
ATOM 611 O O . GLU A 1 78 ? 1.665 -2.906 7.101 1.00 92.00 78 GLU A O 1
ATOM 616 N N . VAL A 1 79 ? -0.100 -1.527 6.925 1.00 95.19 79 VAL A N 1
ATOM 617 C CA . VAL A 1 79 ? -0.705 -2.191 5.769 1.00 95.19 79 VAL A CA 1
ATOM 618 C C . VAL A 1 79 ? -1.203 -1.151 4.773 1.00 95.19 79 VAL A C 1
ATOM 620 O O . VAL A 1 79 ? -1.916 -0.217 5.129 1.00 95.19 79 VAL A O 1
ATOM 623 N N . VAL A 1 80 ? -0.853 -1.343 3.505 1.00 96.81 80 VAL A N 1
ATOM 624 C CA . VAL A 1 80 ? -1.375 -0.578 2.374 1.00 96.81 80 VAL A CA 1
ATOM 625 C C . VAL A 1 80 ? -2.638 -1.254 1.858 1.00 96.81 80 VAL A C 1
ATOM 627 O O . VAL A 1 80 ? -2.651 -2.462 1.613 1.00 96.81 80 VAL A O 1
ATOM 630 N N . PHE A 1 81 ? -3.682 -0.460 1.639 1.00 97.56 81 PHE A N 1
ATOM 631 C CA . PHE A 1 81 ? -4.918 -0.884 0.993 1.00 97.56 81 PHE A CA 1
ATOM 632 C C . PHE A 1 81 ? -5.108 -0.116 -0.315 1.00 97.56 81 PHE A C 1
ATOM 634 O O . PHE A 1 81 ? -4.958 1.103 -0.361 1.00 97.56 81 PHE A O 1
ATOM 641 N N . SER A 1 82 ? -5.487 -0.831 -1.371 1.00 97.19 82 SER A N 1
ATOM 642 C CA . SER A 1 82 ? -6.039 -0.255 -2.595 1.00 97.19 82 SER A CA 1
ATOM 643 C C . SER A 1 82 ? -7.548 -0.457 -2.580 1.00 97.19 82 SER A C 1
ATOM 645 O O . SER A 1 82 ? -8.020 -1.586 -2.415 1.00 97.19 82 SER A O 1
ATOM 647 N N . VAL A 1 83 ? -8.305 0.630 -2.725 1.00 97.62 83 VAL A N 1
ATOM 648 C CA . VAL A 1 83 ? -9.767 0.636 -2.591 1.00 97.62 83 VAL A CA 1
ATOM 649 C C . VAL A 1 83 ? -10.429 1.466 -3.687 1.00 97.62 83 VAL A C 1
ATOM 651 O O . VAL A 1 83 ? -9.836 2.415 -4.191 1.00 97.62 83 VAL A O 1
ATOM 654 N N . VAL A 1 84 ? -11.670 1.123 -4.040 1.00 96.75 84 VAL A N 1
ATOM 655 C CA . VAL A 1 84 ? -12.477 1.876 -5.026 1.00 96.75 84 VAL A CA 1
ATOM 656 C C . VAL A 1 84 ? -13.333 2.949 -4.351 1.00 96.75 84 VAL A C 1
ATOM 658 O O . VAL A 1 84 ? -13.513 4.032 -4.897 1.00 96.75 84 VAL A O 1
ATOM 661 N N . GLU A 1 85 ? -13.817 2.681 -3.137 1.00 95.94 85 GLU A N 1
ATOM 662 C CA . GLU A 1 85 ? -14.664 3.596 -2.361 1.00 95.94 85 GLU A CA 1
ATOM 663 C C . GLU A 1 85 ? -13.896 4.132 -1.147 1.00 95.94 85 GLU A C 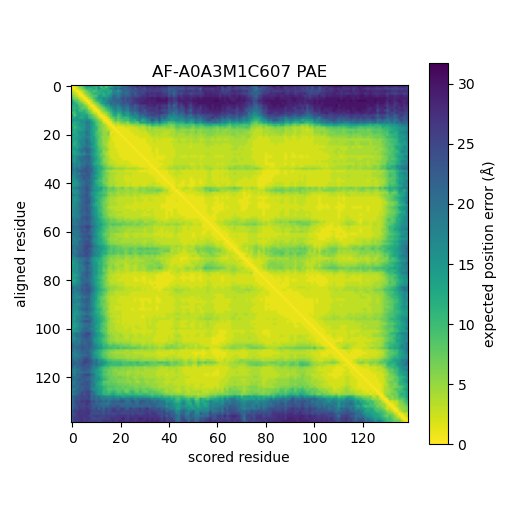1
ATOM 665 O O . GLU A 1 85 ? -14.125 3.729 -0.006 1.00 95.94 85 GLU A O 1
ATOM 670 N N . ALA A 1 86 ? -12.942 5.034 -1.399 1.00 95.50 86 ALA A N 1
ATOM 671 C CA . ALA A 1 86 ? -12.022 5.527 -0.371 1.00 95.50 86 ALA A CA 1
ATOM 672 C C . ALA A 1 86 ? -12.741 6.116 0.853 1.00 95.50 86 ALA A C 1
ATOM 674 O O . ALA A 1 86 ? -12.397 5.783 1.981 1.00 95.50 86 ALA A O 1
ATOM 675 N N . GLU A 1 87 ? -13.773 6.937 0.649 1.00 96.44 87 GLU A N 1
ATOM 676 C CA . GLU A 1 87 ? -14.499 7.577 1.755 1.00 96.44 87 GLU A CA 1
ATOM 677 C C . GLU A 1 87 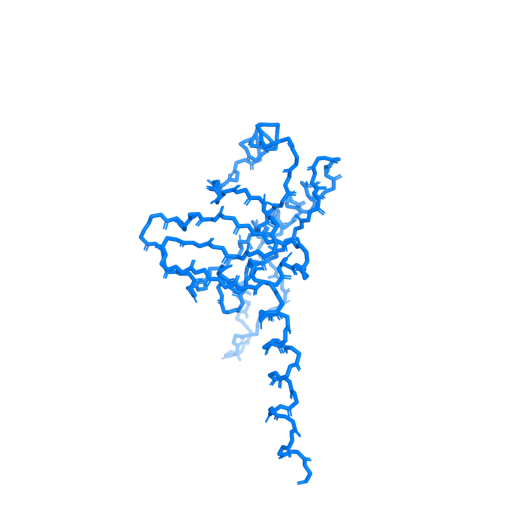? -15.314 6.586 2.596 1.00 96.44 87 GLU A C 1
ATOM 679 O O . GLU A 1 87 ? -15.431 6.759 3.808 1.00 96.44 87 GLU A O 1
ATOM 684 N N . ALA A 1 88 ? -15.852 5.524 1.987 1.00 96.38 88 ALA A N 1
ATOM 685 C CA . ALA A 1 88 ? -16.514 4.458 2.737 1.00 96.38 88 ALA A CA 1
ATOM 686 C C . ALA A 1 88 ? -15.495 3.674 3.573 1.00 96.38 88 ALA A C 1
ATOM 688 O O . ALA A 1 88 ? -15.719 3.434 4.756 1.00 96.38 88 ALA A O 1
ATOM 689 N N . PHE A 1 89 ? -14.336 3.346 2.993 1.00 97.06 89 PHE A N 1
ATOM 690 C CA . PHE A 1 89 ? -13.286 2.635 3.717 1.00 97.06 89 PHE A CA 1
ATOM 691 C C . PHE A 1 89 ? -12.705 3.441 4.882 1.00 97.06 89 PHE A C 1
ATOM 693 O O . PHE A 1 89 ? -12.514 2.884 5.960 1.00 97.06 89 PHE A O 1
ATOM 700 N N . LYS A 1 90 ? -12.481 4.750 4.702 1.00 96.69 90 LYS A N 1
ATOM 701 C CA . LYS A 1 90 ? -12.022 5.647 5.776 1.00 96.69 90 LYS A CA 1
ATOM 702 C C . LYS A 1 90 ? -12.955 5.609 6.982 1.00 96.69 90 LYS A C 1
ATOM 704 O O . LYS A 1 90 ? -12.483 5.457 8.100 1.00 96.69 90 LYS A O 1
ATOM 709 N N . LYS A 1 91 ? -14.272 5.636 6.759 1.00 96.88 91 LYS A N 1
ATOM 710 C CA . LYS A 1 91 ? -15.258 5.519 7.846 1.00 96.88 91 LYS A CA 1
ATOM 711 C C . LYS A 1 91 ? -15.154 4.193 8.597 1.00 96.88 91 LYS A C 1
ATOM 713 O O . LYS A 1 91 ? -15.357 4.174 9.805 1.00 96.88 91 LYS A O 1
ATOM 718 N N . GLU A 1 92 ? -14.849 3.088 7.916 1.00 97.12 92 GLU A N 1
ATOM 719 C CA . GLU A 1 92 ? -14.608 1.809 8.600 1.00 97.12 92 GLU A CA 1
ATOM 720 C C . GLU A 1 92 ? -13.315 1.840 9.426 1.00 97.12 92 GLU A C 1
ATOM 722 O O . GLU A 1 92 ? -13.312 1.372 10.559 1.00 97.12 92 GLU A O 1
ATOM 727 N N . LEU A 1 93 ? -12.243 2.457 8.917 1.00 96.25 93 LEU A N 1
ATOM 728 C CA . LEU A 1 93 ? -10.998 2.639 9.676 1.00 96.25 93 LEU A CA 1
ATOM 729 C C . LEU A 1 93 ? -11.208 3.505 10.930 1.00 96.25 93 LEU A C 1
ATOM 731 O O . LEU A 1 93 ? -10.740 3.144 12.010 1.00 96.25 93 LEU A O 1
ATOM 735 N N . GLU A 1 94 ? -11.964 4.599 10.809 1.00 96.56 94 GLU A N 1
ATOM 736 C CA . GLU A 1 94 ? -12.315 5.489 11.924 1.00 96.56 94 GLU A CA 1
ATOM 737 C C . GLU A 1 94 ? -13.128 4.763 13.004 1.00 96.56 94 GLU A C 1
ATOM 739 O O . GLU A 1 94 ? -12.825 4.890 14.190 1.00 96.56 94 GLU A O 1
ATOM 744 N N . LYS A 1 95 ? -14.127 3.956 12.613 1.00 96.38 95 LYS A N 1
ATOM 745 C CA . LYS A 1 95 ? -14.920 3.139 13.554 1.00 96.38 95 LYS A CA 1
ATOM 746 C C . LYS A 1 95 ? -14.058 2.146 14.330 1.00 96.38 95 LYS A C 1
ATOM 748 O O . LYS A 1 95 ? -14.322 1.890 15.501 1.00 96.38 95 LYS A O 1
ATOM 753 N N . GLU A 1 96 ? -13.049 1.579 13.676 1.00 94.31 96 GLU A N 1
ATOM 754 C CA . GLU A 1 96 ? -12.132 0.615 14.284 1.00 94.31 96 GLU A CA 1
ATOM 755 C C . GLU A 1 96 ? -11.033 1.275 15.136 1.00 94.31 96 GLU A C 1
ATOM 757 O O . GLU A 1 96 ? -10.298 0.561 15.833 1.00 94.31 96 GLU A O 1
ATOM 762 N N . GLY A 1 97 ? -10.941 2.612 15.109 1.00 94.62 97 GLY A N 1
ATOM 763 C CA . GLY A 1 97 ? -9.924 3.398 15.808 1.00 94.62 97 GLY A CA 1
ATOM 764 C C . GLY A 1 97 ? -8.521 3.180 15.242 1.00 94.62 97 GLY A C 1
ATOM 765 O O . GLY A 1 97 ? -7.565 3.104 16.009 1.00 94.62 97 GLY A O 1
ATOM 766 N N . ILE A 1 98 ? -8.408 2.989 13.925 1.00 94.31 98 ILE A N 1
ATOM 767 C CA . ILE A 1 98 ? -7.137 2.728 13.241 1.00 94.31 98 ILE A CA 1
ATOM 768 C C . ILE A 1 98 ? -6.618 4.028 12.630 1.00 94.31 98 ILE A C 1
ATOM 770 O O . ILE A 1 98 ? -7.313 4.655 11.833 1.00 94.31 98 ILE A O 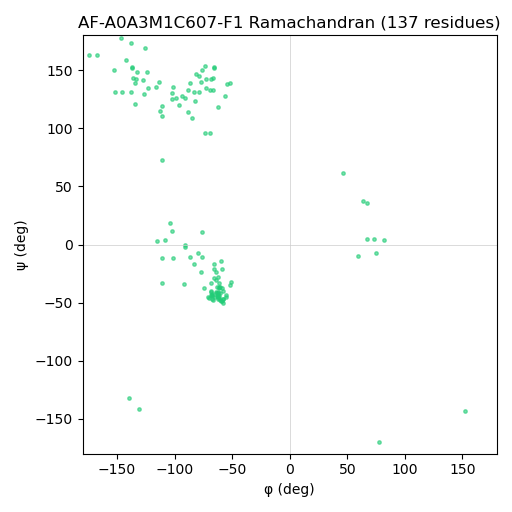1
ATOM 774 N N . ASP A 1 99 ? -5.378 4.395 12.954 1.00 92.88 99 ASP A N 1
ATOM 775 C CA . ASP A 1 99 ? -4.691 5.515 12.314 1.00 92.88 99 ASP A CA 1
ATOM 776 C C . ASP A 1 99 ? -4.411 5.202 10.840 1.00 92.88 99 ASP A C 1
ATOM 778 O O . ASP A 1 99 ? -3.900 4.133 10.496 1.00 92.88 99 ASP A O 1
ATOM 782 N N . PHE A 1 100 ? -4.722 6.146 9.951 1.00 94.56 100 PHE A N 1
ATOM 783 C CA . PHE A 1 100 ? -4.519 5.966 8.518 1.00 94.56 100 PHE A CA 1
ATOM 784 C C . PHE A 1 100 ? -4.045 7.242 7.829 1.00 94.56 100 PHE A C 1
ATOM 786 O O . PHE A 1 100 ? -4.253 8.363 8.290 1.00 94.56 100 PHE A O 1
ATOM 793 N N . TYR A 1 101 ? -3.428 7.053 6.664 1.00 95.00 101 TYR A N 1
ATOM 794 C CA . TYR A 1 101 ? -3.000 8.126 5.780 1.00 95.00 101 TYR A CA 1
ATOM 795 C C . TYR A 1 101 ? -3.398 7.801 4.340 1.00 95.00 101 TYR A C 1
ATOM 797 O O . TYR A 1 101 ? -3.287 6.661 3.889 1.00 95.00 101 TYR A O 1
ATOM 805 N N . THR A 1 102 ? -3.874 8.807 3.605 1.00 95.81 102 THR A N 1
ATOM 806 C CA . THR A 1 102 ? -4.181 8.647 2.178 1.00 95.81 102 THR A CA 1
ATOM 807 C C . THR A 1 102 ? -2.912 8.867 1.372 1.00 95.81 102 THR A C 1
ATOM 809 O O . THR A 1 102 ? -2.449 9.996 1.265 1.00 95.81 102 THR A O 1
ATOM 812 N N . LEU A 1 103 ? -2.374 7.793 0.794 1.00 95.69 103 LEU A N 1
ATOM 813 C CA . LEU A 1 103 ? -1.141 7.855 0.010 1.00 95.69 103 LEU A CA 1
ATOM 814 C C . LEU A 1 103 ? -1.352 8.485 -1.366 1.00 95.69 103 LEU A C 1
ATOM 816 O O . LEU A 1 103 ? -0.486 9.197 -1.838 1.00 95.69 103 LEU A O 1
ATOM 820 N N . GLY A 1 104 ? -2.473 8.230 -2.036 1.00 96.19 104 GLY A N 1
ATOM 821 C CA . GLY A 1 104 ? -2.682 8.722 -3.395 1.00 96.19 104 GLY A CA 1
ATOM 822 C C . GLY A 1 104 ? -3.613 7.826 -4.189 1.00 96.19 104 GLY A C 1
ATOM 823 O O . GLY A 1 104 ? -4.580 7.294 -3.642 1.00 96.19 104 GLY A O 1
ATOM 824 N N . HIS A 1 105 ? -3.330 7.666 -5.479 1.00 96.69 105 HIS A N 1
ATOM 825 C CA . HIS A 1 105 ? -4.197 6.932 -6.395 1.00 96.69 105 HIS A CA 1
ATOM 826 C C . HIS A 1 105 ? -3.399 6.018 -7.323 1.00 96.69 105 HIS A C 1
ATOM 828 O O . HIS A 1 105 ? -2.235 6.259 -7.634 1.00 96.69 105 HIS A O 1
ATOM 834 N N . THR A 1 106 ? -4.039 4.944 -7.778 1.00 96.44 106 THR A N 1
ATOM 835 C CA . THR A 1 106 ? -3.457 4.056 -8.785 1.00 96.44 106 THR A CA 1
ATOM 836 C C . THR A 1 106 ? -3.467 4.728 -10.155 1.00 96.44 106 THR A C 1
ATOM 838 O O . THR A 1 106 ? -4.451 5.373 -10.520 1.00 96.44 106 THR A O 1
ATOM 841 N N . GLN A 1 107 ? -2.422 4.505 -10.944 1.00 95.56 107 GLN A N 1
ATOM 842 C CA . GLN A 1 107 ? -2.305 4.985 -12.321 1.00 95.56 107 GLN A CA 1
ATOM 843 C C . GLN A 1 107 ? -1.709 3.892 -13.209 1.00 95.56 107 GLN A C 1
ATOM 845 O O . GLN A 1 107 ? -1.284 2.844 -12.727 1.00 95.56 107 GLN A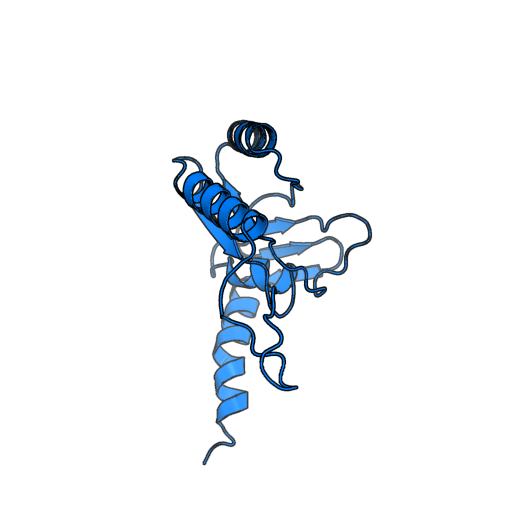 O 1
ATOM 850 N N . LYS A 1 108 ? -1.667 4.116 -14.521 1.00 95.69 108 LYS A N 1
ATOM 851 C CA . LYS A 1 108 ? -1.067 3.151 -15.448 1.00 95.69 108 LYS A CA 1
ATOM 852 C C . LYS A 1 108 ? 0.456 3.293 -15.495 1.00 95.69 1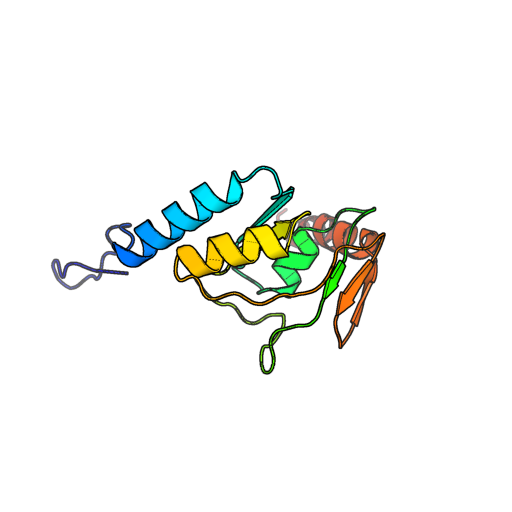08 LYS A C 1
ATOM 854 O O . LYS A 1 108 ? 0.968 4.404 -15.379 1.00 95.69 108 LYS A O 1
ATOM 859 N N . THR A 1 109 ? 1.130 2.159 -15.698 1.00 93.25 109 THR A N 1
ATOM 860 C CA . THR A 1 109 ? 2.534 2.000 -16.152 1.00 93.25 109 THR A CA 1
ATOM 861 C C . THR A 1 109 ? 3.663 2.616 -15.318 1.00 93.25 109 THR A C 1
ATOM 863 O O . THR A 1 109 ? 4.825 2.331 -15.597 1.00 93.25 109 THR A O 1
ATOM 866 N N . PHE A 1 110 ? 3.378 3.451 -14.318 1.00 96.75 110 PHE A N 1
ATOM 867 C CA . PHE A 1 110 ? 4.404 4.093 -13.500 1.00 96.75 110 PHE A CA 1
ATOM 868 C C . PHE A 1 110 ? 4.069 4.067 -12.017 1.00 96.75 110 PHE A C 1
ATOM 870 O O . PHE A 1 110 ? 2.929 4.306 -11.610 1.00 96.75 110 PHE A O 1
ATOM 877 N N . LEU A 1 111 ? 5.117 3.884 -11.220 1.00 96.75 111 LEU A N 1
ATOM 878 C CA . LEU A 1 111 ? 5.141 4.259 -9.817 1.00 96.75 111 LEU A CA 1
ATOM 879 C C . LEU A 1 111 ? 5.802 5.636 -9.700 1.00 96.75 111 LEU A C 1
ATOM 881 O O . LEU A 1 111 ? 6.962 5.791 -10.082 1.00 96.75 111 LEU A O 1
ATOM 885 N N . SER A 1 112 ? 5.087 6.626 -9.175 1.00 96.69 112 SER A N 1
ATOM 886 C CA . SER A 1 112 ? 5.618 7.957 -8.882 1.00 96.69 112 SER A CA 1
ATOM 887 C C . SER A 1 112 ? 5.410 8.345 -7.425 1.00 96.69 112 SER A C 1
ATOM 889 O O . SER A 1 112 ? 4.453 7.926 -6.774 1.00 96.69 112 SER A O 1
ATOM 891 N N . TRP A 1 113 ? 6.353 9.135 -6.923 1.00 94.31 113 TRP A N 1
ATOM 892 C CA . TRP A 1 113 ? 6.294 9.812 -5.635 1.00 94.31 113 TRP A CA 1
ATOM 893 C C . TRP A 1 113 ? 7.021 11.157 -5.722 1.00 94.31 113 TRP A C 1
ATOM 895 O O . TRP A 1 113 ? 7.618 11.475 -6.752 1.00 94.31 113 TRP A O 1
ATOM 905 N N . GLU A 1 114 ? 7.033 11.960 -4.654 1.00 89.81 114 GLU A N 1
ATOM 906 C CA . GLU A 1 114 ? 7.518 13.351 -4.726 1.00 89.81 114 GLU A CA 1
ATOM 907 C C . GLU A 1 114 ? 8.975 13.489 -5.193 1.00 89.81 114 GLU A C 1
ATOM 909 O O . GLU A 1 114 ? 9.388 14.561 -5.631 1.00 89.81 114 GLU A O 1
ATOM 914 N N . ARG A 1 115 ? 9.774 12.424 -5.070 1.00 87.50 115 ARG A N 1
ATOM 915 C CA . ARG A 1 115 ? 11.212 12.431 -5.372 1.00 87.50 115 ARG A CA 1
ATOM 916 C C . ARG A 1 115 ? 11.602 11.526 -6.537 1.00 87.50 115 ARG A C 1
ATOM 918 O O . ARG A 1 115 ? 12.795 11.403 -6.803 1.00 87.50 115 ARG A O 1
ATOM 925 N N . GLY A 1 116 ? 10.655 10.871 -7.205 1.00 90.94 116 GLY A N 1
ATOM 926 C CA . GLY A 1 116 ? 11.006 9.924 -8.256 1.00 90.94 116 GLY A CA 1
ATOM 927 C C . GLY A 1 116 ? 9.827 9.346 -9.020 1.00 90.94 116 GLY A C 1
ATOM 928 O O . GLY A 1 116 ? 8.673 9.418 -8.608 1.00 90.94 116 GLY A O 1
ATOM 929 N N . LYS A 1 117 ? 10.150 8.770 -10.174 1.00 95.50 117 LYS A N 1
ATOM 930 C CA . LYS A 1 117 ? 9.221 8.060 -11.044 1.00 95.50 117 LYS A CA 1
ATOM 931 C C . LYS A 1 117 ? 9.972 6.907 -11.690 1.00 95.50 117 LYS A C 1
ATOM 933 O O . LYS A 1 117 ? 11.061 7.122 -12.213 1.00 95.50 117 LYS A O 1
ATOM 938 N N . VAL A 1 118 ? 9.391 5.716 -11.651 1.00 95.00 118 VAL A N 1
ATOM 939 C CA . VAL A 1 118 ? 9.979 4.495 -12.218 1.00 95.00 118 VAL A CA 1
ATOM 940 C C . VAL A 1 118 ? 8.910 3.764 -13.018 1.00 95.00 118 VAL A C 1
ATOM 942 O O . VAL A 1 118 ? 7.729 3.783 -12.646 1.00 95.00 118 VAL A O 1
ATOM 945 N N . SER A 1 119 ? 9.299 3.164 -14.143 1.00 96.50 119 SER A N 1
ATOM 946 C CA . SER A 1 119 ? 8.382 2.342 -14.931 1.00 96.50 119 SER A CA 1
ATOM 947 C C . SER A 1 119 ? 8.029 1.067 -14.159 1.00 96.50 119 SER A C 1
ATOM 949 O O . SER A 1 119 ? 8.862 0.484 -13.463 1.00 96.50 119 SER A O 1
ATOM 951 N N . CYS A 1 120 ? 6.779 0.617 -14.257 1.00 94.75 120 CYS A N 1
ATOM 952 C CA . CYS A 1 120 ? 6.383 -0.633 -13.615 1.00 94.75 120 CYS A CA 1
ATOM 953 C C . CYS A 1 120 ? 7.112 -1.849 -14.207 1.00 94.75 120 CYS A C 1
ATOM 955 O O . CYS A 1 120 ? 7.387 -2.794 -13.473 1.00 94.75 120 CYS A O 1
ATOM 957 N N . ASP A 1 121 ? 7.470 -1.806 -15.490 1.00 92.69 121 ASP A N 1
ATOM 958 C CA . ASP A 1 121 ? 8.241 -2.866 -16.143 1.00 92.69 121 ASP A CA 1
ATOM 959 C C . ASP A 1 121 ? 9.677 -2.919 -15.613 1.00 92.69 121 ASP A C 1
ATOM 961 O O . ASP A 1 121 ? 10.182 -3.998 -15.319 1.00 92.69 121 ASP A O 1
ATOM 965 N N . GLU A 1 122 ? 10.311 -1.762 -15.398 1.00 90.19 122 GLU A N 1
ATOM 966 C CA . GLU A 1 122 ? 11.645 -1.678 -14.789 1.00 90.19 122 GLU A CA 1
ATOM 967 C C . GLU A 1 122 ? 11.634 -2.232 -13.359 1.00 90.19 122 GLU A C 1
ATOM 969 O O . GLU A 1 122 ? 12.548 -2.954 -12.967 1.00 90.19 122 GLU A O 1
ATOM 974 N N . LEU A 1 123 ? 10.584 -1.934 -12.583 1.00 90.56 123 LEU A N 1
ATOM 975 C CA . LEU A 1 123 ? 10.418 -2.467 -11.227 1.00 90.56 123 LEU A CA 1
ATOM 976 C C . LEU A 1 123 ? 10.253 -3.989 -11.218 1.00 90.56 123 LEU A C 1
ATOM 978 O O . LEU A 1 123 ? 10.818 -4.660 -10.351 1.00 90.56 123 LEU A O 1
ATOM 982 N N . LEU A 1 124 ? 9.473 -4.531 -12.155 1.00 88.50 124 LEU A N 1
ATOM 983 C CA . LEU A 1 124 ? 9.284 -5.973 -12.286 1.00 88.50 124 LEU A CA 1
ATOM 984 C C . LEU A 1 124 ? 10.575 -6.658 -12.720 1.00 88.50 124 LEU A C 1
ATOM 986 O O . LEU A 1 124 ? 11.004 -7.599 -12.059 1.00 88.50 124 LEU A O 1
ATOM 990 N N . GLN A 1 125 ? 11.235 -6.129 -13.750 1.00 88.56 125 GLN A N 1
ATOM 991 C CA . GLN A 1 125 ? 12.494 -6.667 -14.242 1.00 88.56 125 GLN A CA 1
ATOM 992 C C . GLN A 1 125 ? 13.568 -6.644 -13.155 1.00 88.56 125 GLN A C 1
ATOM 994 O O . GLN A 1 125 ? 14.202 -7.663 -12.918 1.00 88.56 125 GLN A O 1
ATOM 999 N N . ALA A 1 126 ? 13.756 -5.520 -12.455 1.00 86.19 126 ALA A N 1
ATOM 1000 C CA . ALA A 1 126 ? 14.744 -5.414 -11.381 1.00 86.19 126 ALA A CA 1
ATOM 1001 C C . ALA A 1 126 ? 14.468 -6.394 -10.232 1.00 86.19 126 ALA A C 1
ATOM 1003 O O . ALA A 1 126 ? 15.396 -6.883 -9.588 1.00 86.19 126 ALA A O 1
ATOM 1004 N N . TYR A 1 127 ? 13.193 -6.687 -9.965 1.00 83.06 127 TYR A N 1
ATOM 1005 C CA . TYR A 1 127 ? 12.833 -7.696 -8.982 1.00 83.06 127 TYR A CA 1
ATOM 1006 C C . TYR A 1 127 ? 13.177 -9.105 -9.462 1.00 83.06 127 TYR A C 1
ATOM 1008 O O . TYR A 1 127 ? 13.742 -9.869 -8.689 1.00 83.06 127 TYR A O 1
ATOM 1016 N N . GLU A 1 128 ? 12.840 -9.450 -10.704 1.00 82.69 128 GLU A N 1
ATOM 1017 C CA . GLU A 1 128 ? 13.071 -10.782 -11.273 1.00 82.69 128 GLU A CA 1
ATOM 1018 C C . GLU A 1 128 ? 14.568 -11.074 -11.453 1.00 82.69 128 GLU A C 1
ATOM 1020 O O . GLU A 1 128 ? 15.054 -12.100 -10.980 1.00 82.69 128 GLU A O 1
ATOM 1025 N N . THR A 1 129 ? 15.327 -10.137 -12.021 1.00 79.50 129 THR A N 1
ATOM 1026 C CA . THR A 1 129 ? 16.767 -10.305 -12.287 1.00 79.50 129 THR A CA 1
ATOM 1027 C C . THR A 1 129 ? 17.633 -10.141 -11.039 1.00 79.50 129 THR A C 1
ATOM 1029 O O . THR A 1 129 ? 18.732 -10.688 -10.961 1.00 79.50 129 THR A O 1
ATOM 1032 N N . GLY A 1 130 ? 17.141 -9.433 -10.017 1.00 66.12 130 GLY A N 1
ATOM 1033 C CA . GLY A 1 130 ? 17.828 -9.320 -8.733 1.00 66.12 130 GLY A CA 1
ATOM 1034 C C . GLY A 1 130 ? 17.987 -10.669 -8.024 1.00 66.12 130 GLY A C 1
ATOM 1035 O O . GLY A 1 130 ? 18.945 -10.853 -7.274 1.00 66.12 130 GLY A O 1
ATOM 1036 N N . TRP A 1 131 ? 17.090 -11.631 -8.266 1.00 58.53 131 TRP A N 1
ATOM 1037 C CA . TRP A 1 131 ? 17.272 -13.006 -7.792 1.00 58.53 131 TRP A CA 1
ATOM 1038 C C . TRP A 1 131 ? 18.378 -13.720 -8.565 1.00 58.53 131 TRP A C 1
ATOM 1040 O O . TRP A 1 131 ? 19.241 -14.326 -7.946 1.00 58.53 131 TRP A O 1
ATOM 1050 N N . GLU A 1 132 ? 18.409 -13.604 -9.888 1.00 57.09 132 GLU A N 1
ATOM 1051 C CA . GLU A 1 132 ? 19.414 -14.271 -10.725 1.00 57.09 132 GLU A CA 1
ATOM 1052 C C . GLU A 1 132 ? 20.838 -13.854 -10.318 1.00 57.09 132 GLU A C 1
ATOM 1054 O O . GLU A 1 132 ? 21.666 -14.703 -9.998 1.00 57.09 132 GLU A O 1
ATOM 1059 N N . GLN A 1 133 ? 21.087 -12.553 -10.143 1.00 58.34 133 GLN A N 1
ATOM 1060 C CA . GLN A 1 133 ? 22.413 -12.035 -9.767 1.00 58.34 133 GLN A CA 1
ATOM 1061 C C . GLN A 1 133 ? 22.884 -12.447 -8.360 1.00 58.34 133 GLN A C 1
ATOM 1063 O O . GLN A 1 133 ? 24.085 -12.546 -8.109 1.00 58.34 133 GLN A O 1
ATOM 1068 N N . ASN A 1 134 ? 21.962 -12.676 -7.419 1.00 55.09 134 ASN A N 1
ATOM 1069 C CA . ASN A 1 134 ? 22.317 -13.105 -6.061 1.00 55.09 134 ASN A CA 1
ATOM 1070 C C . ASN A 1 134 ? 22.555 -14.621 -5.959 1.00 55.09 134 ASN A C 1
ATOM 1072 O O . ASN A 1 134 ? 23.152 -15.070 -4.981 1.00 55.09 134 ASN A O 1
ATOM 1076 N N . PHE A 1 135 ? 22.101 -15.398 -6.947 1.00 57.25 135 PHE A N 1
ATOM 1077 C CA . PHE A 1 135 ? 22.207 -16.858 -6.964 1.00 57.25 135 PHE A CA 1
ATOM 1078 C C . PHE A 1 135 ? 23.181 -17.391 -8.030 1.00 57.25 135 PHE A C 1
ATOM 1080 O O . PHE A 1 135 ? 23.596 -18.538 -7.919 1.00 57.25 135 PHE A O 1
ATOM 1087 N N . GLU A 1 136 ? 23.644 -16.568 -8.978 1.00 52.16 136 GLU A N 1
ATOM 1088 C CA . GLU A 1 136 ? 24.725 -16.912 -9.926 1.00 52.16 136 GLU A CA 1
ATOM 1089 C C . GLU A 1 136 ? 26.072 -17.256 -9.247 1.00 52.16 136 GLU A C 1
ATOM 1091 O O . GLU A 1 136 ? 26.948 -17.828 -9.883 1.00 52.16 136 GLU A O 1
ATOM 1096 N N . ASN A 1 137 ? 26.244 -16.955 -7.953 1.00 51.22 137 ASN A N 1
ATOM 1097 C CA . ASN A 1 137 ? 27.445 -17.293 -7.172 1.00 51.22 137 ASN A CA 1
ATOM 1098 C C . ASN A 1 137 ? 27.249 -18.491 -6.214 1.00 51.22 137 ASN A C 1
ATOM 1100 O O . ASN A 1 137 ? 27.993 -18.612 -5.241 1.00 51.22 137 ASN A O 1
ATOM 1104 N N . LEU A 1 138 ? 26.223 -19.326 -6.423 1.00 46.41 138 LEU A N 1
ATOM 1105 C CA . LEU A 1 138 ? 25.945 -20.512 -5.592 1.00 46.41 138 LEU A CA 1
ATOM 1106 C C . LEU A 1 138 ? 26.377 -21.852 -6.216 1.00 46.41 138 LEU A C 1
ATOM 1108 O O . LEU A 1 138 ? 26.026 -22.895 -5.661 1.00 46.41 138 LEU A O 1
ATOM 1112 N N . ASP A 1 139 ? 27.156 -21.823 -7.300 1.00 44.44 139 ASP A N 1
ATOM 1113 C CA . ASP A 1 139 ? 27.831 -23.005 -7.865 1.00 44.44 139 ASP A CA 1
ATOM 1114 C C . ASP A 1 139 ? 29.198 -23.280 -7.207 1.00 44.44 139 ASP A C 1
ATOM 1116 O O . ASP A 1 139 ? 30.006 -22.331 -7.056 1.00 44.44 139 ASP A O 1
#

Secondary structure (DSSP, 8-state):
--EEEETTEEEE-SPPPHHHHHHHHHHHHHHTSTTEEEEEEE-TTHHHHHHHHH-BTTEEEEEPPPTT--TT---TTEEEEEES-HHHHHHHHHHHT------EEEEESEEEETTEEEEHHHHHHHHHHHHHHHHTT--